Protein AF-A0A9E3EJX1-F1 (afdb_monomer_lite)

Secondary structure (DSSP, 8-state):
--PPPGGGPPP-HHHHHHHHHTT--HHHHHHHHT-S-THHHHHHHTTSSPPPHHHHHHHHHHH-S-TTTTT-S----SS--------TTSPPPPTT--S--S-HHHHHHHHHHHHTT--HHHHHHH---

pLDDT: mean 81.2, std 15.1, range [43.0, 97.44]

Structure (mmCIF, N/CA/C/O backbone):
data_AF-A0A9E3EJX1-F1
#
_entry.id   AF-A0A9E3EJX1-F1
#
loop_
_atom_site.group_PDB
_atom_site.id
_atom_site.type_symbol
_atom_site.label_atom_id
_atom_site.label_alt_id
_atom_site.label_comp_id
_atom_site.label_asym_id
_atom_site.label_entity_id
_atom_site.label_seq_id
_atom_site.pdbx_PDB_ins_code
_atom_site.Cartn_x
_atom_site.Cartn_y
_atom_site.Cartn_z
_atom_site.occupancy
_atom_site.B_iso_or_equiv
_atom_site.auth_seq_id
_atom_site.auth_comp_id
_atom_site.auth_asym_id
_atom_site.auth_atom_id
_atom_site.pdbx_PDB_model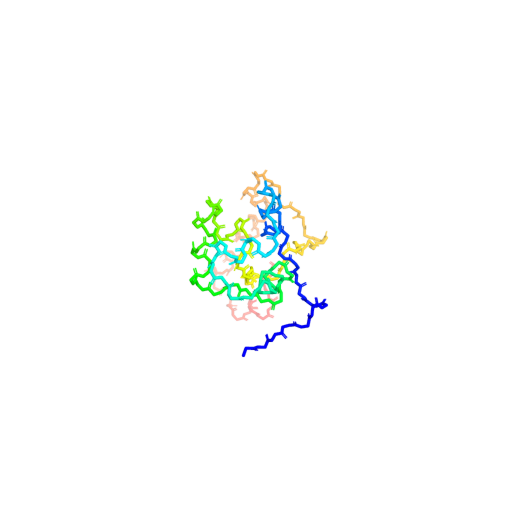_num
ATOM 1 N N . MET A 1 1 ? -0.322 -20.340 1.219 1.00 43.00 1 MET A N 1
ATOM 2 C CA . MET A 1 1 ? -0.242 -18.872 1.408 1.00 43.00 1 MET A CA 1
ATOM 3 C C . MET A 1 1 ? 0.965 -18.576 2.291 1.00 43.00 1 MET A C 1
ATOM 5 O O . MET A 1 1 ? 0.877 -18.784 3.492 1.00 43.00 1 MET A O 1
ATOM 9 N N . SER A 1 2 ? 2.106 -18.196 1.706 1.00 51.78 2 SER A N 1
ATOM 10 C CA . SER A 1 2 ? 3.329 -17.896 2.469 1.00 51.78 2 SER A CA 1
ATOM 11 C C . SER A 1 2 ? 3.244 -16.475 3.025 1.00 51.78 2 SER A C 1
ATOM 13 O O . SER A 1 2 ? 3.160 -15.518 2.255 1.00 51.78 2 SER A O 1
ATOM 15 N N . VAL A 1 3 ? 3.204 -16.335 4.349 1.00 55.91 3 VAL A N 1
ATOM 16 C CA . VAL A 1 3 ? 3.214 -15.027 5.017 1.00 55.91 3 VAL A CA 1
ATOM 17 C C . VAL A 1 3 ? 4.658 -14.539 5.043 1.00 55.91 3 VAL A C 1
ATOM 19 O O . VAL A 1 3 ? 5.536 -15.240 5.543 1.00 55.91 3 VAL A O 1
ATOM 22 N N . LYS A 1 4 ? 4.925 -13.359 4.479 1.00 58.56 4 LYS A N 1
ATOM 23 C CA . LYS A 1 4 ? 6.268 -12.773 4.514 1.00 58.56 4 LYS A CA 1
ATOM 24 C C . LYS A 1 4 ? 6.651 -12.401 5.945 1.00 58.56 4 LYS A C 1
ATOM 26 O O . LYS A 1 4 ? 5.814 -11.926 6.714 1.00 58.56 4 LYS A O 1
ATOM 31 N N . LYS A 1 5 ? 7.928 -12.575 6.286 1.00 61.28 5 LYS A N 1
ATOM 32 C CA . LYS A 1 5 ? 8.491 -12.095 7.552 1.00 61.28 5 LYS A CA 1
ATOM 33 C C . LYS A 1 5 ? 8.436 -10.560 7.553 1.00 61.28 5 LYS A C 1
ATOM 35 O O . LYS A 1 5 ? 8.734 -9.940 6.536 1.00 61.28 5 LYS A O 1
ATOM 40 N N . ALA A 1 6 ? 8.053 -9.946 8.674 1.00 60.28 6 ALA A N 1
ATOM 41 C CA . ALA A 1 6 ? 7.784 -8.502 8.750 1.00 60.28 6 ALA A CA 1
ATOM 42 C C . ALA A 1 6 ? 8.964 -7.609 8.303 1.00 60.28 6 ALA A C 1
ATOM 44 O O . ALA A 1 6 ? 8.732 -6.509 7.821 1.00 60.28 6 ALA A O 1
ATOM 45 N N . ALA A 1 7 ? 10.205 -8.100 8.400 1.00 62.66 7 ALA A N 1
ATOM 46 C CA . ALA A 1 7 ? 11.410 -7.386 7.967 1.00 62.66 7 ALA A CA 1
ATOM 47 C C . ALA A 1 7 ? 11.531 -7.201 6.437 1.00 62.66 7 ALA A C 1
ATOM 49 O O . ALA A 1 7 ? 12.251 -6.317 5.991 1.00 62.66 7 ALA A O 1
ATOM 50 N N . GLU A 1 8 ? 10.830 -8.006 5.632 1.00 73.62 8 GLU A N 1
ATOM 51 C CA . GLU A 1 8 ? 10.874 -7.954 4.158 1.00 73.62 8 GLU A CA 1
ATOM 52 C C . GLU A 1 8 ? 9.616 -7.321 3.540 1.00 73.62 8 GLU A C 1
ATOM 54 O O . GLU A 1 8 ? 9.478 -7.233 2.315 1.00 73.62 8 GLU A O 1
ATOM 59 N N . ALA A 1 9 ? 8.644 -6.945 4.373 1.00 79.94 9 ALA A N 1
ATOM 60 C CA . ALA A 1 9 ? 7.382 -6.387 3.918 1.00 79.94 9 ALA A CA 1
ATOM 61 C C . ALA A 1 9 ? 7.496 -4.867 3.750 1.00 79.94 9 ALA A C 1
ATOM 63 O O . ALA A 1 9 ? 7.926 -4.157 4.655 1.00 79.94 9 ALA A O 1
ATOM 64 N N . THR A 1 10 ? 7.082 -4.357 2.590 1.00 86.19 10 THR A N 1
ATOM 65 C CA . THR A 1 10 ? 6.960 -2.913 2.371 1.00 86.19 10 THR A CA 1
ATOM 66 C C . THR A 1 10 ? 5.675 -2.422 3.043 1.00 86.19 10 THR A C 1
ATOM 68 O O . THR A 1 10 ? 4.599 -2.873 2.645 1.00 86.19 10 THR A O 1
ATOM 71 N N . PRO A 1 11 ? 5.741 -1.516 4.033 1.00 91.25 11 PRO A N 1
ATOM 72 C CA . PRO A 1 11 ? 4.550 -1.037 4.725 1.00 91.25 11 PRO A CA 1
ATOM 73 C C . PRO A 1 11 ? 3.627 -0.256 3.780 1.00 91.25 11 PRO A C 1
ATOM 75 O O . PRO A 1 11 ? 4.074 0.560 2.972 1.00 91.25 11 PRO A O 1
ATOM 78 N N . ASN A 1 12 ? 2.318 -0.471 3.909 1.00 94.69 12 ASN A N 1
ATOM 79 C CA . ASN A 1 12 ? 1.291 0.266 3.183 1.00 94.69 12 ASN A CA 1
ATOM 80 C C . ASN A 1 12 ? 0.974 1.586 3.903 1.00 94.69 12 ASN A C 1
ATOM 82 O O . ASN A 1 12 ? 0.011 1.714 4.667 1.00 94.69 12 ASN A O 1
ATOM 86 N N . ILE A 1 13 ? 1.809 2.589 3.633 1.00 95.62 13 ILE A N 1
ATOM 87 C CA . ILE A 1 13 ? 1.666 3.937 4.192 1.00 95.62 13 ILE A CA 1
ATOM 88 C C . ILE A 1 13 ? 0.376 4.620 3.705 1.00 95.62 13 ILE A C 1
ATOM 90 O O . ILE A 1 13 ? -0.211 5.404 4.449 1.00 95.62 13 ILE A O 1
ATOM 94 N N . LEU A 1 14 ? -0.102 4.298 2.497 1.00 96.31 14 LEU A N 1
ATOM 95 C CA . LEU A 1 14 ? -1.297 4.906 1.900 1.00 96.31 14 LEU A CA 1
ATOM 96 C C . LEU A 1 14 ? -2.570 4.547 2.672 1.00 96.31 14 LEU A C 1
ATOM 98 O O . LEU A 1 14 ? -3.327 5.437 3.063 1.00 96.31 14 LEU A O 1
ATOM 102 N N . LEU A 1 15 ? -2.774 3.258 2.961 1.00 96.44 15 LEU A N 1
ATOM 103 C CA . LEU A 1 15 ? -3.909 2.800 3.764 1.00 96.44 15 LEU A CA 1
ATOM 104 C C . LEU A 1 15 ? -3.856 3.371 5.186 1.00 96.44 15 LEU A C 1
ATOM 106 O O . LEU A 1 15 ? -4.862 3.874 5.691 1.00 96.44 15 LEU A O 1
ATOM 110 N N . ARG A 1 16 ? -2.670 3.346 5.811 1.00 96.94 16 ARG A N 1
ATOM 111 C CA . ARG A 1 16 ? -2.473 3.877 7.166 1.00 96.94 16 ARG A CA 1
ATOM 112 C C . ARG A 1 16 ? -2.810 5.364 7.241 1.00 96.94 16 ARG A C 1
ATOM 114 O O . ARG A 1 16 ? -3.520 5.784 8.153 1.00 96.94 16 ARG A O 1
ATOM 121 N N . ARG A 1 17 ? -2.343 6.144 6.264 1.00 97.44 17 ARG A N 1
ATOM 122 C CA . ARG A 1 17 ? -2.633 7.575 6.154 1.00 97.44 17 ARG A CA 1
ATOM 123 C C . ARG A 1 17 ? -4.123 7.824 5.945 1.00 97.44 17 ARG A C 1
ATOM 125 O O . ARG A 1 17 ? -4.690 8.624 6.674 1.00 97.44 17 ARG A O 1
ATOM 132 N N . ALA A 1 18 ? -4.773 7.106 5.027 1.00 96.94 18 ALA A N 1
ATOM 133 C CA . ALA A 1 18 ? -6.208 7.259 4.785 1.00 96.94 18 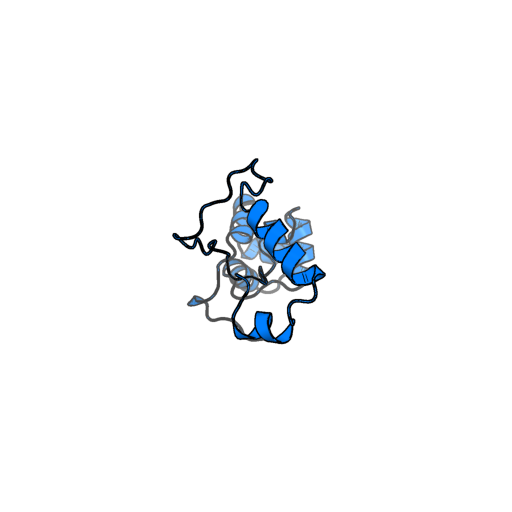ALA A CA 1
ATOM 134 C C . ALA A 1 18 ? -7.043 6.986 6.048 1.00 96.94 18 ALA A C 1
ATOM 136 O O . ALA A 1 18 ? -7.995 7.714 6.326 1.00 96.94 18 ALA A O 1
ATOM 137 N N . ARG A 1 19 ? -6.663 5.977 6.846 1.00 97.25 19 ARG A N 1
ATOM 138 C CA . ARG A 1 19 ? -7.292 5.704 8.144 1.00 97.25 19 ARG A CA 1
ATOM 139 C C . ARG A 1 19 ? -7.079 6.855 9.134 1.00 97.25 19 ARG A C 1
ATOM 141 O O . ARG A 1 19 ? -8.032 7.292 9.773 1.00 97.25 19 ARG A O 1
ATOM 148 N N . GLN A 1 20 ? -5.844 7.334 9.264 1.00 97.44 20 GLN A N 1
ATOM 149 C CA . GLN A 1 20 ? -5.488 8.408 10.197 1.00 97.44 20 GLN A CA 1
ATOM 150 C C . GLN A 1 20 ? -6.125 9.753 9.826 1.00 97.44 20 GLN A C 1
ATOM 152 O O . GLN A 1 20 ? -6.573 10.462 10.718 1.00 97.44 20 GLN A O 1
ATOM 157 N N . GLU A 1 21 ? -6.239 10.075 8.534 1.00 97.25 21 GLU A N 1
ATOM 158 C CA . GLU A 1 21 ? -6.940 11.269 8.028 1.00 97.25 21 GLU A CA 1
ATOM 159 C C . GLU A 1 21 ? -8.416 11.300 8.449 1.00 97.25 21 GLU A C 1
ATOM 161 O O . GLU A 1 21 ? -9.003 12.369 8.576 1.00 97.25 21 GLU A O 1
ATOM 166 N N . ARG A 1 22 ? -9.011 10.129 8.703 1.00 96.19 22 ARG A N 1
ATOM 167 C CA . ARG A 1 22 ? -10.378 9.993 9.220 1.00 96.19 22 ARG A CA 1
ATOM 168 C C . ARG A 1 22 ? -10.459 9.856 10.740 1.00 96.19 22 ARG A C 1
ATOM 170 O O . ARG A 1 22 ? -11.553 9.705 11.270 1.00 96.19 22 ARG A O 1
ATOM 177 N N . GLY A 1 23 ? -9.323 9.886 11.435 1.00 97.19 23 GLY A N 1
ATOM 178 C CA . GLY A 1 23 ? -9.255 9.773 12.891 1.00 97.19 23 GLY A CA 1
ATOM 179 C C . GLY A 1 23 ? -9.554 8.376 13.442 1.00 97.19 23 GLY A C 1
ATOM 180 O O . GLY A 1 23 ? -9.755 8.239 14.642 1.00 97.19 23 GLY A O 1
ATOM 181 N N . TRP A 1 24 ? -9.576 7.337 12.605 1.00 97.44 24 TRP A N 1
ATOM 182 C CA . TRP A 1 24 ? -9.937 5.987 13.043 1.00 97.44 24 TRP A CA 1
ATOM 183 C C . TRP A 1 24 ? -8.744 5.219 13.603 1.00 97.44 24 TRP A C 1
ATOM 185 O O . TRP A 1 24 ? -7.640 5.254 13.060 1.00 97.44 24 TRP A O 1
ATOM 195 N N . SER A 1 25 ? -8.968 4.433 14.644 1.00 97.44 25 SER A N 1
ATOM 196 C CA . SER A 1 25 ? -8.091 3.363 15.110 1.00 97.44 25 SER A CA 1
ATOM 197 C C . SER A 1 25 ? -8.178 2.135 14.193 1.00 97.44 25 SER A C 1
ATOM 199 O O . SER A 1 25 ? -9.098 1.980 13.388 1.00 97.44 25 SER A O 1
ATOM 201 N N . GLN 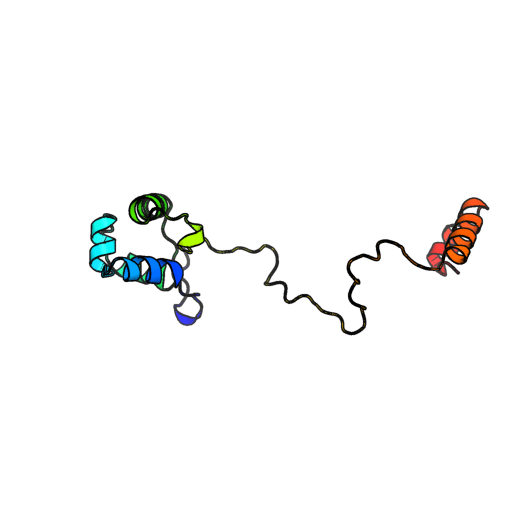A 1 26 ? -7.207 1.220 14.299 1.00 97.19 26 GLN A N 1
ATOM 202 C CA . GLN A 1 26 ? -7.256 -0.047 13.551 1.00 97.19 26 GLN A CA 1
ATOM 203 C C . GLN A 1 26 ? -8.467 -0.906 13.946 1.00 97.19 26 GLN A C 1
ATOM 205 O O . GLN A 1 26 ? -8.981 -1.644 13.110 1.00 97.19 26 GLN A O 1
ATOM 210 N N . LYS A 1 27 ? -8.924 -0.805 15.202 1.00 96.94 27 LYS A N 1
ATOM 211 C CA . LYS A 1 27 ? -10.118 -1.501 15.687 1.00 96.94 27 LYS A CA 1
ATOM 212 C C . LYS A 1 27 ? -11.381 -0.930 15.045 1.00 96.94 27 LYS A C 1
ATOM 214 O O . LYS A 1 27 ? -12.123 -1.690 14.446 1.00 96.94 27 LYS A O 1
ATOM 219 N N . GLU A 1 28 ? -11.557 0.389 15.063 1.00 97.19 28 GLU A N 1
ATOM 220 C CA . GLU A 1 28 ? -12.726 1.029 14.440 1.00 97.19 28 GLU A CA 1
ATOM 221 C C . GLU A 1 28 ? -12.806 0.740 12.939 1.00 97.19 28 GLU A C 1
ATOM 223 O O . GLU A 1 28 ? -13.879 0.439 12.426 1.00 97.19 28 GLU A O 1
ATOM 228 N N . LEU A 1 29 ? -11.673 0.756 12.224 1.00 97.06 29 LEU A N 1
ATOM 229 C CA . LEU A 1 29 ? -11.666 0.371 10.812 1.00 97.06 29 LEU A CA 1
ATOM 230 C C . LEU A 1 29 ? -12.040 -1.109 10.613 1.00 97.06 29 LEU A C 1
ATOM 232 O O . LEU A 1 29 ? -12.730 -1.435 9.650 1.00 97.06 29 LEU A O 1
ATOM 236 N N . ALA A 1 30 ? -11.595 -2.004 11.499 1.00 96.81 30 ALA A N 1
ATOM 237 C CA . ALA A 1 30 ? -11.981 -3.412 11.446 1.00 96.81 30 ALA A CA 1
ATOM 238 C C . ALA A 1 30 ? -13.490 -3.585 11.666 1.00 96.81 30 ALA A C 1
ATOM 240 O O . ALA A 1 30 ? -14.131 -4.287 10.885 1.00 96.81 30 ALA A O 1
ATOM 241 N N . ASP A 1 31 ? -14.049 -2.886 12.654 1.00 96.38 31 ASP A N 1
ATOM 242 C CA . ASP A 1 31 ? -15.477 -2.911 12.974 1.00 96.38 31 ASP A CA 1
ATOM 243 C C . ASP A 1 31 ? -16.311 -2.385 11.789 1.00 96.38 31 ASP A C 1
ATOM 245 O O . ASP A 1 31 ? -17.255 -3.042 11.353 1.00 96.38 31 ASP A O 1
ATOM 249 N N . LEU A 1 32 ? -15.898 -1.268 11.177 1.00 95.25 32 LEU A N 1
ATOM 250 C CA . LEU A 1 32 ? -16.537 -0.697 9.982 1.00 95.25 32 LEU A CA 1
ATOM 251 C C . LEU A 1 32 ? -16.511 -1.639 8.768 1.00 95.25 32 LEU A C 1
ATOM 253 O O . LEU A 1 32 ? -17.438 -1.646 7.959 1.00 95.25 32 LEU A O 1
ATOM 257 N N . LEU A 1 33 ? -15.446 -2.427 8.614 1.00 94.69 33 LEU A N 1
ATOM 258 C CA . LEU A 1 33 ? -15.296 -3.385 7.515 1.00 94.69 33 LEU A CA 1
ATOM 259 C C . LEU A 1 33 ? -15.952 -4.748 7.806 1.00 94.69 33 LEU A C 1
ATOM 261 O O . LEU A 1 33 ? -16.030 -5.595 6.905 1.00 94.69 33 LEU A O 1
ATOM 265 N N . GLY A 1 34 ? -16.402 -4.980 9.044 1.00 94.12 34 GLY A N 1
ATOM 266 C CA . GLY A 1 34 ? -16.871 -6.287 9.508 1.00 94.12 34 GLY A CA 1
ATOM 267 C C . GLY A 1 34 ? -15.754 -7.334 9.519 1.00 94.12 34 GLY A C 1
ATOM 268 O O . GLY A 1 34 ? -15.972 -8.496 9.179 1.00 94.12 34 GLY A O 1
ATOM 269 N N . VAL A 1 35 ? -14.527 -6.913 9.823 1.00 93.25 35 VAL A N 1
ATOM 270 C CA . VAL A 1 35 ? -13.368 -7.797 9.924 1.00 93.25 35 VAL A CA 1
ATOM 271 C C . VAL A 1 35 ? -13.339 -8.374 11.341 1.00 93.25 35 VAL A C 1
ATOM 273 O O . VAL A 1 35 ? -13.304 -7.603 12.297 1.00 93.25 35 VAL A O 1
ATOM 276 N N . PRO A 1 36 ? -13.298 -9.706 11.519 1.00 89.00 36 PRO A N 1
ATOM 277 C CA . PRO A 1 36 ? -13.439 -10.321 12.842 1.00 89.00 36 PRO A CA 1
ATOM 278 C C . PRO A 1 36 ? -12.290 -9.978 13.799 1.00 89.00 36 PRO A C 1
ATOM 280 O O . PRO A 1 36 ? -12.421 -10.117 15.012 1.00 89.00 36 PRO A O 1
ATOM 283 N N . GLN A 1 37 ? -11.132 -9.583 13.265 1.00 92.06 37 GLN A N 1
ATOM 284 C CA . GLN A 1 37 ? -9.902 -9.402 14.025 1.00 92.06 37 GLN A CA 1
ATOM 285 C C . GLN A 1 37 ? -9.161 -8.137 13.577 1.00 92.06 37 GLN A C 1
ATOM 287 O O . GLN A 1 37 ? -8.710 -8.031 12.435 1.00 92.06 37 GLN A O 1
ATOM 292 N N . SER A 1 38 ? -8.937 -7.205 14.505 1.00 91.75 38 SER A N 1
ATOM 293 C CA . SER A 1 38 ? -8.261 -5.927 14.228 1.00 91.75 38 SER A CA 1
ATOM 294 C C . SER A 1 38 ? -6.818 -6.076 13.727 1.00 91.75 38 SER A C 1
ATOM 296 O O . SER A 1 38 ? -6.338 -5.236 12.964 1.00 91.75 38 SER A O 1
ATOM 298 N N . PHE A 1 39 ? -6.123 -7.171 14.070 1.00 94.12 39 PHE A N 1
ATOM 299 C CA . PHE A 1 39 ? -4.759 -7.412 13.585 1.00 94.12 39 PHE A CA 1
ATOM 300 C C . PHE A 1 39 ? -4.693 -7.582 12.060 1.00 94.12 39 PHE A C 1
ATOM 302 O O . PHE A 1 39 ? -3.622 -7.402 11.481 1.00 94.12 39 PHE A O 1
ATOM 309 N N . MET A 1 40 ? -5.800 -7.922 11.387 1.00 95.25 40 MET A N 1
ATOM 310 C CA . MET A 1 40 ? -5.835 -8.013 9.924 1.00 95.25 40 MET A CA 1
ATOM 311 C C . MET A 1 40 ? -5.543 -6.650 9.288 1.00 95.25 40 MET A C 1
ATOM 313 O O . MET A 1 40 ? -4.745 -6.579 8.356 1.00 95.25 40 MET A O 1
ATOM 317 N N . ILE A 1 41 ? -6.076 -5.567 9.869 1.00 96.25 41 ILE A N 1
ATOM 318 C CA . ILE A 1 41 ? -5.763 -4.193 9.453 1.00 96.25 41 ILE A CA 1
ATOM 319 C C . ILE A 1 41 ? -4.274 -3.914 9.639 1.00 96.25 41 ILE A C 1
ATOM 321 O O . ILE A 1 41 ? -3.617 -3.439 8.718 1.00 96.25 41 ILE A O 1
ATOM 325 N N . SER A 1 42 ? -3.713 -4.289 10.793 1.00 95.06 42 SER A N 1
ATOM 326 C CA . SER A 1 42 ? -2.273 -4.164 11.050 1.00 95.06 42 SER A CA 1
ATOM 327 C C . SER A 1 42 ? -1.437 -4.907 10.004 1.00 95.06 42 SER A C 1
ATOM 329 O O . SER A 1 42 ? -0.447 -4.377 9.502 1.00 95.06 42 SER A O 1
ATOM 331 N N . ARG A 1 43 ? -1.849 -6.111 9.590 1.00 94.19 43 ARG A N 1
ATOM 332 C CA . ARG A 1 43 ? -1.140 -6.864 8.546 1.00 94.19 43 ARG A CA 1
ATOM 333 C C . ARG A 1 43 ? -1.179 -6.178 7.184 1.00 94.19 43 ARG A C 1
ATOM 335 O O . ARG A 1 43 ? -0.172 -6.245 6.477 1.00 94.19 43 ARG A O 1
ATOM 342 N N . TRP A 1 44 ? -2.303 -5.556 6.830 1.00 95.44 44 TRP A N 1
ATOM 343 C CA . TRP A 1 44 ? -2.453 -4.795 5.588 1.00 95.44 44 TRP A CA 1
ATOM 344 C C . TRP A 1 44 ? -1.634 -3.506 5.617 1.00 95.44 44 TRP A C 1
ATOM 346 O O . TRP A 1 44 ? -0.915 -3.227 4.664 1.00 95.44 44 TRP A O 1
ATOM 356 N N . GLU A 1 45 ? -1.665 -2.767 6.729 1.00 95.38 45 GLU A N 1
ATOM 357 C CA . GLU A 1 45 ? -0.863 -1.551 6.927 1.00 95.38 45 GLU A CA 1
ATOM 358 C C . GLU A 1 45 ? 0.640 -1.836 6.950 1.00 95.38 45 GLU A C 1
ATOM 360 O O . GLU A 1 45 ? 1.428 -1.042 6.449 1.00 95.38 45 GLU A O 1
ATOM 365 N N . ASN A 1 46 ? 1.055 -2.991 7.469 1.00 93.38 46 ASN A N 1
ATOM 366 C CA . ASN A 1 46 ? 2.456 -3.413 7.464 1.00 93.38 46 ASN A CA 1
ATOM 367 C C . ASN A 1 46 ? 2.866 -4.126 6.162 1.00 93.38 46 ASN A C 1
ATOM 369 O O . ASN A 1 46 ? 4.010 -4.548 6.038 1.00 93.38 46 ASN A O 1
ATOM 373 N N . GLY A 1 47 ? 1.946 -4.312 5.207 1.00 90.62 47 GLY A N 1
ATOM 374 C CA . GLY A 1 47 ? 2.220 -4.960 3.917 1.00 90.62 47 GLY A CA 1
ATOM 375 C C . GLY A 1 47 ? 2.608 -6.441 3.998 1.00 90.62 47 GLY A C 1
ATOM 376 O O . GLY A 1 47 ? 3.093 -7.021 3.027 1.00 90.62 47 GLY A O 1
ATOM 377 N N . THR A 1 48 ? 2.393 -7.082 5.150 1.00 90.88 48 THR A N 1
ATOM 378 C CA . THR A 1 48 ? 2.667 -8.521 5.342 1.00 90.88 48 THR A CA 1
ATOM 379 C C . THR A 1 48 ? 1.682 -9.399 4.575 1.00 90.88 48 THR A C 1
ATOM 381 O O . THR A 1 48 ? 2.026 -10.496 4.135 1.00 90.88 48 THR A O 1
ATOM 384 N N . THR A 1 49 ? 0.456 -8.904 4.391 1.00 91.38 49 THR A N 1
ATOM 385 C CA . THR A 1 49 ? -0.588 -9.519 3.567 1.00 91.38 49 THR A CA 1
ATOM 386 C C . THR A 1 49 ? -1.397 -8.428 2.879 1.00 91.38 49 THR A C 1
ATOM 388 O O . THR A 1 49 ? -1.490 -7.316 3.394 1.00 91.38 49 THR A O 1
ATOM 391 N N . TYR A 1 50 ? -2.014 -8.755 1.747 1.00 91.00 50 TYR A N 1
ATOM 392 C CA . TYR A 1 50 ? -2.967 -7.872 1.077 1.00 91.00 50 TYR A CA 1
ATOM 393 C C . TYR A 1 50 ? -4.402 -8.297 1.414 1.00 91.00 50 TYR A C 1
ATOM 395 O O . TYR A 1 50 ? -4.648 -9.499 1.558 1.00 91.00 50 TYR A O 1
ATOM 403 N N . PRO A 1 51 ? -5.359 -7.356 1.515 1.00 93.38 51 PRO A N 1
ATOM 404 C CA . PRO A 1 51 ? -6.765 -7.704 1.678 1.00 93.38 51 PRO A CA 1
ATOM 405 C C . PRO A 1 51 ? -7.258 -8.541 0.493 1.00 93.38 51 PRO A C 1
ATOM 407 O O . PRO A 1 51 ? -6.815 -8.347 -0.646 1.00 93.38 51 PRO A O 1
ATOM 410 N N . GLY A 1 52 ? -8.172 -9.475 0.764 1.00 92.56 52 GLY A N 1
ATOM 411 C CA . GLY A 1 52 ? -8.910 -10.201 -0.274 1.00 92.56 52 GLY A CA 1
ATOM 412 C C . GLY A 1 52 ? -9.889 -9.288 -1.026 1.00 92.56 52 GLY A C 1
ATOM 413 O O . GLY A 1 52 ? -10.097 -8.158 -0.584 1.00 92.56 52 GLY A O 1
ATOM 414 N N . PRO A 1 53 ? -10.490 -9.759 -2.136 1.00 92.81 53 PRO A N 1
ATOM 415 C CA . PRO A 1 53 ? -11.392 -8.959 -2.967 1.00 92.81 53 PRO A CA 1
ATOM 416 C C . PRO A 1 53 ? -12.499 -8.294 -2.146 1.00 92.81 53 PRO A C 1
ATOM 418 O O . PRO A 1 53 ? -12.493 -7.088 -2.013 1.00 92.81 53 PRO A O 1
ATOM 421 N N . GLU A 1 54 ? -13.325 -9.050 -1.423 1.00 94.50 54 GLU A N 1
ATOM 422 C CA . GLU A 1 54 ? -14.434 -8.493 -0.626 1.00 94.50 54 GLU A CA 1
ATOM 423 C C . GLU A 1 54 ? -14.046 -7.273 0.242 1.00 94.50 54 GLU A C 1
ATOM 425 O O . GLU A 1 54 ? -14.754 -6.266 0.285 1.00 94.50 54 GLU A O 1
ATOM 430 N N . TYR A 1 55 ? -12.884 -7.329 0.900 1.00 94.75 55 TYR A N 1
ATOM 431 C CA . TYR A 1 55 ? -12.396 -6.233 1.734 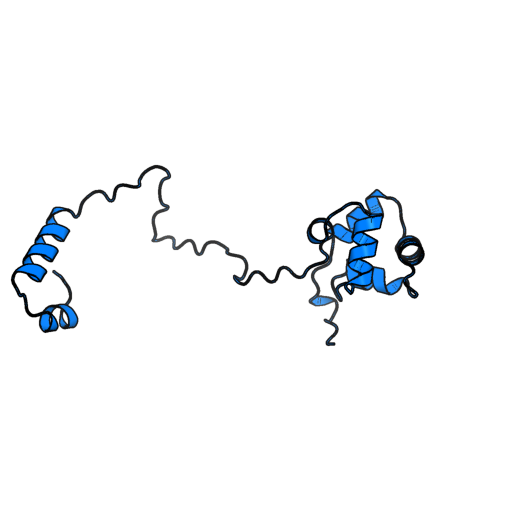1.00 94.75 55 TYR A CA 1
ATOM 432 C C . TYR A 1 55 ? -11.846 -5.052 0.932 1.00 94.75 55 TYR A C 1
ATOM 434 O O . TYR A 1 55 ? -11.933 -3.928 1.413 1.00 94.75 55 TYR A O 1
ATOM 442 N N . ARG A 1 56 ? -11.304 -5.257 -0.273 1.00 94.88 56 ARG A N 1
ATOM 443 C CA . ARG A 1 56 ? -10.890 -4.152 -1.157 1.00 94.88 56 ARG A CA 1
ATOM 444 C C . ARG A 1 56 ? -12.094 -3.345 -1.608 1.00 94.88 56 ARG A C 1
ATOM 446 O O . ARG A 1 56 ? -12.052 -2.122 -1.555 1.00 94.88 56 ARG A O 1
ATOM 453 N N . GLU A 1 57 ? -13.173 -4.018 -1.975 1.00 95.00 57 GLU A N 1
ATOM 454 C CA . GLU A 1 57 ? -14.429 -3.398 -2.377 1.00 95.00 57 GLU A CA 1
ATOM 455 C C . GLU A 1 57 ? -15.018 -2.592 -1.215 1.00 95.00 57 GLU A C 1
ATOM 457 O O . GLU A 1 57 ? -15.377 -1.428 -1.394 1.00 95.00 57 GLU A O 1
ATOM 462 N N . LYS A 1 58 ? -15.026 -3.154 0.001 1.00 95.88 58 LYS A N 1
ATOM 463 C CA . LYS A 1 58 ? -15.441 -2.429 1.212 1.00 95.88 58 LYS A CA 1
ATOM 464 C C . LYS A 1 58 ? -14.538 -1.230 1.512 1.00 95.88 58 LYS A C 1
ATOM 466 O O . LYS A 1 58 ? -15.042 -0.141 1.765 1.00 95.88 58 LYS A O 1
ATOM 471 N N . LEU A 1 59 ? -13.217 -1.397 1.439 1.00 96.25 59 LEU A N 1
ATOM 472 C CA . LEU A 1 59 ? -12.249 -0.311 1.624 1.00 96.25 59 LEU A CA 1
ATOM 473 C C . LEU A 1 59 ? -12.471 0.808 0.600 1.00 96.25 59 LEU A C 1
ATOM 475 O O . LEU A 1 59 ? -12.500 1.976 0.980 1.00 96.25 59 LEU A O 1
ATOM 479 N N . ARG A 1 60 ? -12.699 0.465 -0.672 1.00 96.19 60 ARG A N 1
ATOM 480 C CA . ARG A 1 60 ? -13.022 1.423 -1.737 1.00 96.19 60 ARG A CA 1
ATOM 481 C C . ARG A 1 60 ? -14.294 2.198 -1.408 1.00 96.19 60 ARG A C 1
ATOM 483 O O . ARG A 1 60 ? -14.299 3.419 -1.510 1.00 96.19 60 ARG A O 1
ATOM 490 N N . SER A 1 61 ? -15.349 1.501 -0.991 1.00 95.44 61 SER A N 1
ATOM 491 C CA . SER A 1 61 ? -16.638 2.112 -0.654 1.00 95.44 61 SER A CA 1
ATOM 492 C C . SER A 1 61 ? -16.544 3.034 0.557 1.00 95.44 61 SER A C 1
ATOM 494 O O . SER A 1 61 ? -17.048 4.150 0.515 1.00 95.44 61 SER A O 1
ATOM 496 N N . ILE A 1 62 ? -15.860 2.602 1.619 1.00 96.25 62 ILE A N 1
ATOM 497 C CA . ILE A 1 62 ? -15.699 3.412 2.823 1.00 96.25 62 ILE A CA 1
ATOM 498 C C . ILE A 1 62 ? -14.829 4.627 2.514 1.00 96.25 62 ILE A C 1
ATOM 500 O O . ILE A 1 62 ? -15.238 5.750 2.801 1.00 96.25 62 ILE A O 1
ATOM 504 N N . PHE A 1 63 ? -13.645 4.435 1.925 1.00 95.81 63 PHE A N 1
ATOM 505 C CA . PHE A 1 63 ? -12.689 5.522 1.704 1.00 95.81 63 PHE A CA 1
ATOM 506 C C . PHE A 1 63 ? -13.034 6.438 0.525 1.00 95.81 63 PHE A C 1
ATOM 508 O O . PHE A 1 63 ? -12.544 7.565 0.498 1.00 95.81 63 PHE A O 1
ATOM 515 N N . GLY A 1 64 ? -13.863 5.988 -0.422 1.00 95.06 64 GLY A N 1
ATOM 516 C CA . GLY A 1 64 ? -14.145 6.715 -1.664 1.00 95.06 64 GLY A CA 1
ATOM 517 C C . GLY A 1 64 ? -12.912 6.869 -2.562 1.00 95.06 64 GLY A C 1
ATOM 518 O O . GLY A 1 64 ? -12.883 7.742 -3.421 1.00 95.06 64 GLY A O 1
ATOM 519 N N . LYS A 1 65 ? -11.880 6.051 -2.334 1.00 94.62 65 LYS A N 1
ATOM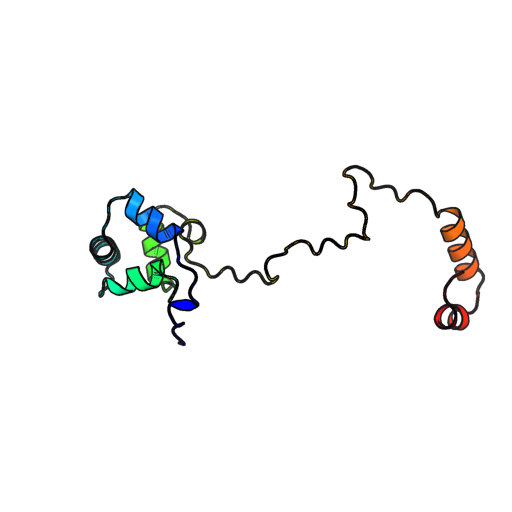 520 C CA . LYS A 1 65 ? -10.589 6.075 -3.031 1.00 94.62 65 LYS A CA 1
ATOM 521 C C . LYS A 1 65 ? -10.407 4.777 -3.797 1.00 94.62 65 LYS A C 1
ATOM 523 O O . LYS A 1 65 ? -10.889 3.727 -3.368 1.00 94.62 65 LYS A O 1
ATOM 528 N N . ARG A 1 66 ? -9.685 4.824 -4.910 1.00 93.56 66 ARG A N 1
ATOM 529 C CA . ARG A 1 66 ? -9.333 3.629 -5.672 1.00 93.56 66 ARG A CA 1
ATOM 530 C C . ARG A 1 66 ? -8.354 2.743 -4.899 1.00 93.56 66 ARG A C 1
ATOM 532 O O . ARG A 1 66 ? -7.651 3.180 -3.989 1.00 93.56 66 ARG A O 1
ATOM 539 N N . CYS A 1 67 ? -8.271 1.477 -5.298 1.00 91.88 67 CYS A N 1
ATOM 540 C CA . CYS A 1 67 ? -7.362 0.510 -4.686 1.00 91.88 67 CYS A CA 1
ATOM 541 C C . CYS A 1 67 ? -5.884 0.924 -4.799 1.00 91.88 67 CYS A C 1
ATOM 543 O O . CYS A 1 67 ? -5.107 0.645 -3.888 1.00 91.88 67 CYS A O 1
ATOM 545 N N . GLU A 1 68 ? -5.496 1.598 -5.885 1.00 91.75 68 GLU A N 1
ATOM 546 C CA . GLU A 1 68 ? -4.141 2.118 -6.091 1.00 91.75 68 GLU A CA 1
ATOM 547 C C . GLU A 1 68 ? -3.812 3.239 -5.096 1.00 91.75 68 GLU A C 1
ATOM 549 O O . GLU A 1 68 ? -2.747 3.233 -4.485 1.00 91.75 68 GLU A O 1
ATOM 554 N N . GLU A 1 69 ? -4.764 4.144 -4.857 1.00 92.50 69 GLU A N 1
ATOM 555 C CA . GLU A 1 69 ? -4.635 5.257 -3.904 1.00 92.50 69 GLU A CA 1
ATOM 556 C C . GLU A 1 69 ? -4.566 4.788 -2.443 1.00 92.50 69 GLU A C 1
ATOM 558 O O . GLU A 1 69 ? -4.107 5.521 -1.571 1.00 92.50 69 GLU A O 1
ATOM 563 N N . LEU A 1 70 ? -5.015 3.560 -2.176 1.00 95.00 70 LEU A N 1
ATOM 564 C CA . LEU A 1 70 ? -4.948 2.893 -0.875 1.00 95.00 70 LEU A CA 1
ATOM 565 C C . LEU A 1 70 ? -3.809 1.860 -0.790 1.00 95.00 70 LEU A C 1
ATOM 567 O O . LEU A 1 70 ? -3.683 1.175 0.224 1.00 95.00 70 LEU A O 1
ATOM 571 N N . GLY A 1 71 ? -2.994 1.700 -1.838 1.00 92.75 71 GLY A N 1
ATOM 572 C CA . GLY A 1 71 ? -1.881 0.743 -1.854 1.00 92.75 71 GLY A CA 1
ATOM 573 C C . GLY A 1 71 ? -2.303 -0.729 -1.732 1.00 92.75 71 GLY A C 1
ATOM 574 O O . GLY A 1 71 ? -1.561 -1.542 -1.184 1.00 92.75 71 GLY A O 1
ATOM 575 N N . LEU A 1 72 ? -3.504 -1.096 -2.198 1.00 91.12 72 LEU A N 1
ATOM 576 C CA . LEU A 1 72 ? -4.081 -2.440 -2.002 1.00 91.12 72 LEU A CA 1
ATOM 577 C C . LEU A 1 72 ? -3.588 -3.490 -3.008 1.00 91.12 72 LEU A C 1
ATOM 579 O O . LEU A 1 72 ? -3.942 -4.665 -2.888 1.00 91.12 72 LEU A O 1
ATOM 583 N N . TYR A 1 73 ? -2.779 -3.085 -3.986 1.00 85.69 73 TYR A N 1
ATOM 584 C CA . TYR A 1 73 ? -2.158 -3.980 -4.955 1.00 85.69 73 TYR A CA 1
ATOM 585 C C . TYR A 1 73 ? -0.655 -4.070 -4.736 1.00 85.69 73 TYR A C 1
ATOM 587 O O . TYR A 1 73 ? 0.011 -3.097 -4.384 1.00 85.69 73 TYR A O 1
ATOM 595 N N . LYS A 1 74 ? -0.105 -5.251 -5.017 1.00 74.44 74 LYS A N 1
ATOM 596 C CA . LYS A 1 74 ? 1.329 -5.390 -5.229 1.00 74.44 74 LYS A CA 1
ATOM 597 C C . LYS A 1 74 ? 1.632 -4.754 -6.580 1.00 74.44 74 LYS A C 1
ATOM 599 O O . LYS A 1 74 ? 1.132 -5.244 -7.591 1.00 74.44 74 LYS A O 1
ATOM 604 N N . SER A 1 75 ? 2.434 -3.694 -6.609 1.00 65.56 75 SER A N 1
ATOM 605 C CA . SER A 1 75 ? 3.028 -3.215 -7.854 1.00 65.56 75 SER A CA 1
ATOM 606 C C . SER A 1 75 ? 3.991 -4.292 -8.349 1.00 65.56 75 SER A C 1
ATOM 608 O O . SER A 1 75 ? 5.178 -4.320 -8.036 1.00 65.56 75 SER A O 1
ATOM 610 N N . VAL A 1 76 ? 3.462 -5.260 -9.091 1.00 59.19 76 VAL A N 1
ATOM 611 C CA . VAL A 1 76 ? 4.290 -6.131 -9.912 1.00 59.19 76 VAL A CA 1
ATOM 612 C C . VAL A 1 76 ? 4.622 -5.293 -11.131 1.00 59.19 76 VAL A C 1
ATOM 614 O O . VAL A 1 76 ? 3.952 -5.381 -12.152 1.00 59.19 76 VAL A O 1
ATOM 617 N N . SER A 1 77 ? 5.595 -4.394 -10.993 1.00 55.62 77 SER A N 1
ATOM 618 C CA . SER A 1 77 ? 6.205 -3.840 -12.189 1.00 55.62 77 SER A CA 1
ATOM 619 C C . SER A 1 77 ? 6.912 -5.015 -12.869 1.00 55.62 77 SER A C 1
ATOM 621 O O . SER A 1 77 ? 7.791 -5.612 -12.240 1.00 55.62 77 SER A O 1
ATOM 623 N N . PRO A 1 78 ? 6.534 -5.402 -14.103 1.00 56.41 78 PRO A N 1
ATOM 624 C CA . PRO A 1 78 ? 7.257 -6.439 -14.838 1.00 56.41 78 PRO A CA 1
ATOM 625 C C . PRO A 1 78 ? 8.713 -6.027 -15.103 1.00 56.41 78 PRO A C 1
ATOM 627 O O . PRO A 1 78 ? 9.546 -6.868 -15.426 1.00 56.41 78 PRO A O 1
ATOM 630 N N . TYR A 1 79 ? 9.027 -4.746 -14.900 1.00 54.41 79 TYR A N 1
ATOM 631 C CA . TYR A 1 79 ? 10.370 -4.203 -14.915 1.00 54.41 79 TYR A CA 1
ATOM 632 C C . TYR A 1 79 ? 10.762 -3.825 -13.480 1.00 54.41 79 TYR A C 1
ATOM 634 O O . TYR A 1 79 ? 10.090 -2.970 -12.894 1.00 54.41 79 TYR A O 1
ATOM 642 N N . PRO A 1 80 ? 11.808 -4.419 -12.875 1.00 54.78 80 PRO A N 1
ATOM 643 C CA . PRO A 1 80 ? 12.360 -3.880 -11.635 1.00 54.78 80 PRO A CA 1
ATOM 644 C C . PRO A 1 80 ? 12.625 -2.390 -11.848 1.00 54.78 80 PRO A C 1
ATOM 646 O O . PRO A 1 80 ? 13.015 -2.008 -12.951 1.00 54.78 80 PRO A O 1
ATOM 649 N N . SER A 1 81 ? 12.317 -1.580 -10.830 1.00 57.97 81 SER A N 1
ATOM 650 C CA . SER A 1 81 ? 12.455 -0.122 -10.791 1.00 57.97 81 SER A CA 1
ATOM 651 C C . SER A 1 81 ? 13.511 0.335 -11.787 1.00 57.97 81 SER A C 1
ATOM 653 O O . SER A 1 81 ? 14.696 0.092 -11.565 1.00 57.97 81 SER A O 1
ATOM 655 N N . GLN A 1 82 ? 13.080 0.900 -12.916 1.00 55.31 82 GLN A N 1
ATOM 656 C CA . GLN A 1 82 ? 13.995 1.434 -13.912 1.00 55.31 82 GLN A CA 1
ATOM 657 C C . GLN A 1 82 ? 14.663 2.649 -13.269 1.00 55.31 82 GLN A C 1
ATOM 659 O O . GLN A 1 82 ? 14.245 3.784 -13.462 1.00 55.31 82 GLN A O 1
ATOM 664 N N . ILE A 1 83 ? 15.709 2.415 -12.477 1.00 57.97 83 ILE A N 1
ATOM 665 C CA . ILE A 1 83 ? 16.849 3.311 -12.524 1.00 57.97 83 ILE A CA 1
ATOM 666 C C . ILE A 1 83 ? 17.201 3.275 -14.009 1.00 57.97 83 ILE A C 1
ATOM 668 O O . ILE A 1 83 ? 17.501 2.180 -14.503 1.00 57.97 83 ILE A O 1
ATOM 672 N N . PRO A 1 84 ? 17.033 4.375 -14.765 1.00 61.72 84 PRO A N 1
ATOM 673 C CA . PRO A 1 84 ? 17.504 4.376 -16.133 1.00 61.72 84 PRO A CA 1
ATOM 674 C C . PRO A 1 84 ? 18.959 3.928 -16.046 1.00 61.72 84 PRO A C 1
ATOM 676 O O . PRO A 1 84 ? 19.740 4.513 -15.295 1.00 61.72 84 PRO A O 1
ATOM 679 N N . VAL A 1 85 ? 19.294 2.818 -16.703 1.00 63.28 85 VAL A N 1
ATOM 680 C CA . VAL A 1 85 ? 20.687 2.413 -16.862 1.00 63.28 85 VAL A CA 1
ATOM 681 C C . VAL A 1 85 ? 21.274 3.483 -17.770 1.00 63.28 85 VAL A C 1
ATOM 683 O O . VAL A 1 85 ? 21.195 3.395 -18.992 1.00 63.28 85 VAL A O 1
ATOM 686 N N . ILE A 1 86 ? 21.706 4.583 -17.157 1.00 70.19 86 ILE A N 1
ATOM 687 C CA . ILE A 1 86 ? 22.382 5.673 -17.836 1.00 70.19 86 ILE A CA 1
ATOM 688 C C . ILE A 1 86 ? 23.782 5.139 -18.055 1.00 70.19 86 ILE A C 1
ATOM 690 O O . ILE A 1 86 ? 24.603 5.124 -17.139 1.00 70.19 86 ILE A O 1
ATOM 694 N N . ASP A 1 87 ? 24.019 4.632 -19.256 1.00 76.25 87 ASP A N 1
ATOM 695 C CA . ASP A 1 87 ? 25.374 4.391 -19.703 1.00 76.25 87 ASP A CA 1
ATOM 696 C C . ASP A 1 87 ? 26.041 5.766 -19.882 1.00 76.25 87 ASP A C 1
ATOM 698 O O . ASP A 1 87 ? 25.574 6.557 -20.709 1.00 76.25 87 ASP A O 1
ATOM 702 N N . PRO A 1 88 ? 27.093 6.093 -19.110 1.00 78.94 88 PRO A N 1
ATOM 703 C CA . PRO A 1 88 ? 27.773 7.379 -19.223 1.00 78.94 88 PRO A CA 1
ATOM 704 C C . PRO A 1 88 ? 28.392 7.604 -20.611 1.00 78.94 88 PRO A C 1
ATOM 706 O O . PRO A 1 88 ? 28.670 8.748 -20.965 1.00 78.94 88 PRO A O 1
ATOM 709 N N . ALA A 1 89 ? 28.594 6.546 -21.404 1.00 82.50 89 ALA A N 1
ATOM 710 C CA . ALA A 1 89 ? 29.081 6.638 -22.774 1.00 82.50 89 ALA A CA 1
ATOM 711 C C . ALA A 1 89 ? 27.966 6.885 -23.810 1.00 82.50 89 ALA A C 1
ATOM 713 O O . ALA A 1 89 ? 28.274 7.219 -24.956 1.00 82.50 89 ALA A O 1
ATOM 714 N N . ILE A 1 90 ? 26.682 6.753 -23.447 1.00 78.62 90 ILE A N 1
ATOM 715 C CA . ILE A 1 90 ? 25.561 7.022 -24.357 1.00 78.62 90 ILE A CA 1
ATOM 716 C C . ILE A 1 90 ? 25.090 8.472 -24.166 1.00 78.62 90 ILE A C 1
ATOM 718 O O . ILE A 1 90 ? 24.552 8.813 -23.110 1.00 78.62 90 ILE A O 1
ATOM 722 N N . PRO A 1 91 ? 25.225 9.348 -25.180 1.00 74.06 91 PRO A N 1
ATOM 723 C CA . PRO A 1 91 ? 24.738 10.716 -25.075 1.00 74.06 91 PRO A CA 1
ATOM 724 C C . PRO A 1 91 ? 23.209 10.742 -24.948 1.00 74.06 91 PRO A C 1
ATOM 726 O O . PRO A 1 91 ? 22.484 10.050 -25.670 1.00 74.06 91 PRO A O 1
ATOM 729 N N . VAL A 1 92 ? 22.711 11.576 -24.034 1.00 72.50 92 VAL A N 1
ATOM 730 C CA . VAL A 1 92 ? 21.273 11.786 -23.829 1.00 72.50 92 VAL A CA 1
ATOM 731 C C . VAL A 1 92 ? 20.662 12.360 -25.109 1.00 72.50 92 VAL A C 1
ATOM 733 O O . VAL A 1 92 ? 21.155 13.352 -25.650 1.00 72.50 92 VAL A O 1
ATOM 736 N N . ARG A 1 93 ? 19.570 11.755 -25.598 1.00 69.38 93 ARG A N 1
ATOM 737 C CA . ARG A 1 93 ? 18.827 12.295 -26.747 1.00 69.38 93 ARG A CA 1
ATOM 738 C C . ARG A 1 93 ? 18.298 13.684 -26.398 1.00 69.38 93 ARG A C 1
ATOM 740 O O . ARG A 1 93 ? 17.509 13.825 -25.466 1.00 69.38 93 ARG A O 1
ATOM 747 N N . GLN A 1 94 ? 18.708 14.696 -27.156 1.00 69.62 94 GLN A N 1
ATOM 748 C CA . GLN A 1 94 ? 18.166 16.042 -27.007 1.00 69.62 94 GLN A CA 1
ATOM 749 C C . GLN A 1 94 ? 16.722 16.069 -27.543 1.00 69.62 94 GLN A C 1
ATOM 751 O O . GLN A 1 94 ? 16.482 15.631 -28.671 1.00 69.62 94 GLN A O 1
ATOM 756 N N . PRO A 1 95 ? 15.732 16.541 -26.764 1.00 67.56 95 PRO A N 1
ATOM 757 C CA . PRO A 1 95 ? 14.367 16.666 -27.259 1.00 67.56 95 PRO A CA 1
ATOM 758 C C . PRO A 1 95 ? 14.341 17.638 -28.448 1.00 67.56 95 PRO A C 1
ATOM 760 O O . PRO A 1 95 ? 14.802 18.770 -28.338 1.00 67.56 95 PRO A O 1
ATOM 763 N N . GLY A 1 96 ? 13.826 17.176 -29.591 1.00 69.00 96 GLY A N 1
ATOM 764 C CA . GLY A 1 96 ? 13.752 17.953 -30.836 1.00 69.00 96 GLY A CA 1
ATOM 765 C C . GLY A 1 96 ? 14.694 17.495 -31.955 1.00 69.00 96 GLY A C 1
ATOM 766 O O . GLY A 1 96 ? 14.513 17.925 -33.090 1.00 69.00 96 GLY A O 1
ATOM 767 N N . THR A 1 97 ? 15.641 16.584 -31.697 1.00 64.62 97 THR A N 1
ATOM 768 C CA . THR A 1 97 ? 16.508 16.010 -32.743 1.00 64.62 97 THR A CA 1
ATOM 769 C C . THR A 1 97 ? 15.994 14.638 -33.195 1.00 64.62 97 THR A C 1
ATOM 771 O O . THR A 1 97 ? 16.477 13.583 -32.793 1.00 64.62 97 THR A O 1
ATOM 774 N N . SER A 1 98 ? 14.964 14.626 -34.047 1.00 61.25 98 SER A N 1
ATOM 775 C CA . SER A 1 98 ? 14.543 13.403 -34.760 1.00 61.25 98 SER A CA 1
ATOM 776 C C . SER A 1 98 ? 15.434 13.082 -35.964 1.00 61.25 98 SER A C 1
ATOM 778 O O . SER A 1 98 ? 15.334 12.000 -36.539 1.00 61.25 98 SER A O 1
ATOM 780 N N . VAL A 1 99 ? 16.305 14.016 -36.345 1.00 67.56 99 VAL A N 1
ATOM 781 C CA . VAL A 1 99 ? 17.153 13.905 -37.525 1.00 67.56 99 VAL A CA 1
ATOM 782 C C . VAL A 1 99 ? 18.487 13.300 -37.110 1.00 67.56 99 VAL A C 1
ATOM 784 O O . VAL A 1 99 ? 19.256 13.905 -36.365 1.00 67.56 99 VAL A O 1
ATOM 787 N N . LEU A 1 100 ? 18.753 12.085 -37.587 1.00 66.56 100 LEU A N 1
ATOM 788 C CA . LEU A 1 100 ? 20.104 11.537 -37.598 1.00 66.56 100 LEU A CA 1
ATOM 789 C C . LEU A 1 100 ? 20.932 12.437 -38.519 1.00 66.56 100 LEU A C 1
ATOM 791 O O . LEU A 1 100 ? 20.639 12.530 -39.706 1.00 66.56 100 LEU A O 1
ATOM 795 N N . VAL A 1 101 ? 21.904 13.160 -37.966 1.00 71.81 101 VAL A N 1
ATOM 796 C CA . VAL A 1 101 ? 22.763 14.051 -38.754 1.00 71.81 101 VAL A CA 1
ATOM 797 C C . VAL A 1 101 ? 24.022 13.295 -39.155 1.00 71.81 101 VAL A C 1
ATOM 799 O O . VAL A 1 101 ? 24.774 12.827 -38.297 1.00 71.81 101 VAL A O 1
ATOM 802 N N . GLY A 1 102 ? 24.260 13.214 -40.463 1.00 74.12 102 GLY A N 1
ATOM 803 C CA . GLY A 1 102 ? 25.437 12.581 -41.040 1.00 74.12 102 GLY A CA 1
ATOM 804 C C . GLY A 1 102 ? 25.316 11.063 -41.186 1.00 74.12 102 GLY A C 1
ATOM 805 O O . GLY A 1 102 ? 24.393 10.425 -40.687 1.00 74.12 102 GLY A O 1
ATOM 806 N N . ARG A 1 103 ? 26.314 10.487 -41.869 1.00 83.62 103 ARG A N 1
ATOM 807 C CA . ARG A 1 103 ? 26.357 9.105 -42.400 1.00 83.62 103 ARG A CA 1
ATOM 808 C C . ARG A 1 103 ? 25.498 8.849 -43.637 1.00 83.62 103 ARG A C 1
ATOM 810 O O . ARG A 1 103 ? 25.477 7.715 -44.099 1.00 83.62 103 ARG A O 1
ATOM 817 N N . ASP A 1 104 ? 24.895 9.869 -44.239 1.00 84.50 104 ASP A N 1
ATOM 818 C CA . ASP A 1 104 ? 24.118 9.719 -45.479 1.00 84.50 104 ASP A CA 1
ATOM 819 C C . ASP A 1 104 ? 24.957 9.110 -46.614 1.00 84.50 104 ASP A C 1
ATOM 821 O O . ASP A 1 104 ? 24.536 8.157 -47.263 1.00 84.50 104 ASP A O 1
ATOM 825 N N . LEU A 1 105 ? 26.200 9.581 -46.784 1.00 83.19 105 LEU A N 1
ATOM 826 C CA . LEU A 1 105 ? 27.138 9.032 -47.771 1.00 83.19 105 LEU A CA 1
ATOM 827 C C . LEU A 1 105 ? 27.493 7.566 -47.494 1.00 83.19 105 LEU A C 1
ATOM 829 O O . LEU A 1 105 ? 27.555 6.766 -48.422 1.00 83.19 105 LEU A O 1
ATOM 833 N N . LEU A 1 106 ? 27.699 7.208 -46.223 1.00 83.12 106 LEU A N 1
ATOM 834 C CA . LEU A 1 106 ? 28.005 5.833 -45.825 1.00 83.12 106 LEU A CA 1
ATOM 835 C C . LEU A 1 106 ? 26.798 4.916 -46.062 1.00 83.12 106 LEU A C 1
ATOM 837 O O . LEU A 1 106 ? 26.953 3.808 -46.562 1.00 83.12 106 LEU A O 1
ATOM 841 N N . LEU A 1 107 ? 25.588 5.384 -45.750 1.00 84.56 107 LEU A N 1
ATOM 842 C CA . LEU A 1 107 ? 24.354 4.645 -46.011 1.00 84.56 107 LEU A CA 1
ATOM 843 C C . LEU A 1 107 ? 24.135 4.429 -47.511 1.00 84.56 107 LEU A C 1
ATOM 845 O O . LEU A 1 107 ? 23.765 3.326 -47.910 1.00 84.56 107 LEU A O 1
ATOM 849 N N . GLU A 1 108 ? 24.414 5.432 -48.346 1.00 85.44 108 GLU A N 1
ATOM 850 C CA . GLU A 1 108 ? 24.376 5.286 -49.804 1.00 85.44 108 GLU A CA 1
ATOM 851 C C . GLU A 1 108 ? 25.435 4.296 -50.313 1.00 85.44 108 GLU A C 1
ATOM 853 O O . GLU A 1 108 ? 25.120 3.434 -51.132 1.00 85.44 108 GLU A O 1
ATOM 858 N N . GLN A 1 109 ? 26.660 4.324 -49.781 1.00 82.00 109 GLN A N 1
ATOM 859 C CA . GLN A 1 109 ? 27.701 3.340 -50.115 1.00 82.00 109 GLN A CA 1
ATOM 860 C C . GLN A 1 109 ? 27.306 1.911 -49.707 1.00 82.00 109 GLN A C 1
ATOM 862 O O . GLN A 1 109 ? 27.455 0.964 -50.486 1.00 82.00 109 GLN A O 1
ATOM 867 N N . ILE A 1 110 ? 26.742 1.739 -48.509 1.00 82.31 110 ILE A N 1
ATOM 868 C CA . ILE A 1 110 ? 26.229 0.448 -48.035 1.00 82.31 110 ILE A CA 1
ATOM 869 C C . ILE A 1 110 ? 25.084 -0.023 -48.940 1.00 82.31 110 ILE A C 1
ATOM 871 O O . ILE A 1 110 ? 25.060 -1.173 -49.368 1.00 82.31 110 ILE A O 1
ATOM 875 N N . LYS A 1 111 ? 24.160 0.863 -49.312 1.00 83.81 111 LYS A N 1
ATOM 876 C CA . LYS A 1 111 ? 23.046 0.536 -50.210 1.00 83.81 111 LYS A CA 1
ATOM 877 C C . LYS A 1 111 ? 23.533 0.112 -51.596 1.00 83.81 111 LYS A C 1
ATOM 879 O O . LYS A 1 111 ? 23.077 -0.903 -52.114 1.00 83.81 111 LYS A O 1
ATOM 884 N N . GLN A 1 112 ? 24.485 0.840 -52.177 1.00 82.56 112 GLN A N 1
ATOM 885 C CA . GLN A 1 112 ? 25.084 0.501 -53.470 1.00 82.56 112 GLN A CA 1
ATOM 886 C C . GLN A 1 112 ? 25.815 -0.844 -53.426 1.00 82.56 112 GLN A C 1
ATOM 888 O O . GLN A 1 112 ? 25.656 -1.647 -54.346 1.00 82.56 112 GLN A O 1
ATOM 893 N N . SER A 1 113 ? 26.567 -1.133 -52.360 1.00 76.25 113 SER A N 1
ATOM 894 C CA . SER A 1 113 ? 27.252 -2.426 -52.217 1.00 76.25 113 SER A CA 1
ATOM 895 C C . SER A 1 113 ? 26.262 -3.589 -52.066 1.00 76.25 113 SER A C 1
ATOM 897 O O . SER A 1 113 ? 26.405 -4.606 -52.742 1.00 76.25 113 SER A O 1
ATOM 899 N N . LEU A 1 114 ? 25.189 -3.420 -51.287 1.00 78.19 114 LEU A N 1
ATOM 900 C CA . LEU A 1 114 ? 24.123 -4.420 -51.167 1.00 78.19 114 LEU A CA 1
ATOM 901 C C . LEU A 1 114 ? 23.358 -4.638 -52.486 1.00 78.19 114 LEU A C 1
ATOM 903 O O . LEU A 1 114 ? 23.076 -5.780 -52.847 1.00 78.19 114 LEU A O 1
ATOM 907 N N . CYS A 1 115 ? 23.039 -3.573 -53.229 1.00 81.06 115 CYS A N 1
ATOM 908 C CA . CYS A 1 115 ? 22.285 -3.664 -54.485 1.00 81.06 115 CYS A CA 1
ATOM 909 C C . CYS A 1 115 ? 23.116 -4.174 -55.675 1.00 81.06 115 CYS A C 1
ATOM 911 O O . CYS A 1 115 ? 22.553 -4.773 -56.587 1.00 81.06 115 CYS A O 1
ATOM 913 N N . SER A 1 116 ? 24.435 -3.965 -55.679 1.00 71.56 116 SER A N 1
ATOM 914 C CA . SER A 1 116 ? 25.339 -4.403 -56.760 1.00 71.56 116 SER A CA 1
ATOM 915 C C . SER A 1 116 ? 25.771 -5.873 -56.661 1.00 71.56 116 SER A C 1
ATOM 917 O O . SER A 1 116 ? 26.575 -6.335 -57.467 1.00 71.56 116 SER A O 1
ATOM 919 N N . GLY A 1 117 ? 25.216 -6.636 -55.712 1.00 65.81 117 GLY A N 1
ATOM 920 C CA . GLY A 1 117 ? 25.485 -8.068 -55.581 1.00 65.81 117 GLY A CA 1
ATOM 921 C C . GLY A 1 117 ? 26.788 -8.390 -54.852 1.00 65.81 117 GLY A C 1
ATOM 922 O O . GLY A 1 117 ? 27.322 -9.488 -55.026 1.00 65.81 117 GLY A O 1
ATOM 923 N N . TRP A 1 118 ? 27.299 -7.474 -5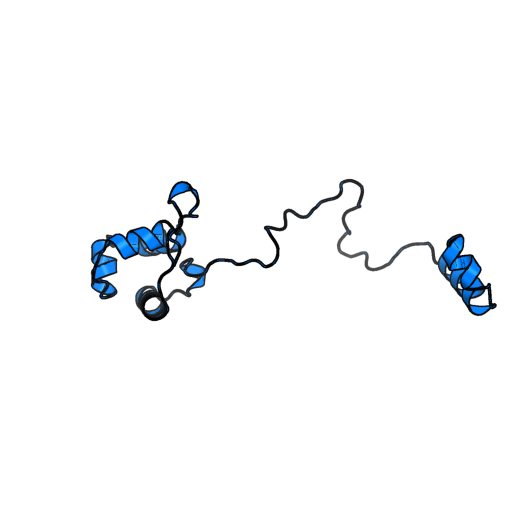4.017 1.00 60.88 118 TRP A N 1
ATOM 924 C CA . TRP A 1 118 ? 28.385 -7.787 -53.089 1.00 60.88 118 TRP A CA 1
ATOM 925 C C . TRP A 1 118 ? 27.991 -9.025 -52.281 1.00 60.88 118 TRP A C 1
ATOM 927 O O . TRP A 1 118 ? 26.960 -9.031 -51.606 1.00 60.88 118 TRP A O 1
ATOM 937 N N . ASN A 1 119 ? 28.771 -10.104 -52.405 1.00 64.25 119 ASN A N 1
ATOM 938 C CA . ASN A 1 119 ? 28.450 -11.413 -51.842 1.00 64.25 119 ASN A CA 1
ATOM 939 C C . ASN A 1 119 ? 28.010 -11.275 -50.376 1.00 64.25 119 ASN A C 1
ATOM 941 O O . ASN A 1 119 ? 28.833 -11.034 -49.495 1.00 64.25 119 ASN A O 1
ATOM 945 N N . SER A 1 120 ? 26.716 -11.469 -50.107 1.00 61.78 120 SER A N 1
ATOM 946 C CA . SER A 1 120 ? 26.112 -11.342 -48.770 1.00 61.78 120 SER A CA 1
ATOM 947 C C . SER A 1 120 ? 26.846 -12.185 -47.709 1.00 61.78 120 SER A C 1
ATOM 949 O O . SER A 1 120 ? 26.982 -11.773 -46.557 1.00 61.78 120 SER A O 1
ATOM 951 N N . ARG A 1 121 ? 27.435 -13.318 -48.123 1.00 57.62 121 ARG A N 1
ATOM 952 C CA . ARG A 1 121 ? 28.299 -14.168 -47.285 1.00 57.62 121 ARG A CA 1
ATOM 953 C C . ARG A 1 121 ? 29.584 -13.475 -46.816 1.00 57.62 121 ARG A C 1
ATOM 955 O O . ARG A 1 121 ? 30.034 -13.735 -45.708 1.00 57.62 121 ARG A O 1
ATOM 962 N N . PHE A 1 122 ? 30.171 -12.599 -47.629 1.00 61.22 122 PHE A N 1
ATOM 963 C CA . PHE A 1 122 ? 31.398 -11.876 -47.287 1.00 61.22 122 PHE A CA 1
ATOM 964 C C . PHE A 1 122 ? 31.126 -10.729 -46.304 1.00 61.22 122 PHE A C 1
ATOM 966 O O . PHE A 1 122 ? 31.924 -10.515 -45.394 1.00 61.22 122 PHE A O 1
ATOM 973 N N . ALA A 1 123 ? 29.976 -10.055 -46.441 1.00 65.38 123 ALA A N 1
ATOM 974 C CA . ALA A 1 123 ? 29.528 -8.996 -45.533 1.00 65.38 123 ALA A CA 1
ATOM 975 C C . ALA A 1 123 ? 29.200 -9.527 -44.125 1.00 65.38 123 ALA A C 1
ATOM 977 O O . ALA A 1 123 ? 29.563 -8.909 -43.130 1.00 65.38 123 ALA A O 1
ATOM 978 N N . ALA A 1 124 ? 28.574 -10.703 -44.022 1.00 59.50 124 ALA A N 1
ATOM 979 C CA . ALA A 1 124 ? 28.292 -11.325 -42.726 1.00 59.50 124 ALA A CA 1
ATOM 980 C C . ALA A 1 124 ? 29.564 -11.788 -41.988 1.00 59.50 124 ALA A C 1
ATOM 982 O O . ALA A 1 124 ? 29.594 -11.767 -40.762 1.00 59.50 124 ALA A O 1
ATOM 983 N N . MET A 1 125 ? 30.606 -12.204 -42.722 1.00 57.47 125 MET A N 1
ATOM 984 C CA . MET A 1 125 ? 31.858 -12.687 -42.123 1.00 57.47 125 MET A CA 1
ATOM 985 C C . MET A 1 125 ? 32.848 -11.575 -41.758 1.00 57.47 125 MET A C 1
ATOM 987 O O . MET A 1 125 ? 33.599 -11.749 -40.805 1.00 57.47 125 MET A O 1
ATOM 991 N N . ASN A 1 126 ? 32.870 -10.458 -42.493 1.00 73.06 126 ASN A N 1
ATOM 992 C CA . ASN A 1 126 ? 33.892 -9.412 -42.325 1.00 73.06 126 ASN A CA 1
ATOM 993 C C . ASN A 1 126 ? 33.330 -8.053 -41.881 1.00 73.06 126 ASN A C 1
ATOM 995 O O . ASN A 1 126 ? 34.103 -7.146 -41.588 1.00 73.06 126 ASN A O 1
ATOM 999 N N . GLY A 1 127 ? 32.004 -7.916 -41.807 1.00 61.19 127 GLY A N 1
ATOM 1000 C CA . GLY A 1 127 ? 31.335 -6.653 -41.512 1.00 61.19 127 GLY A CA 1
ATOM 1001 C C . GLY A 1 127 ? 31.060 -5.808 -42.758 1.00 61.19 127 GLY A C 1
ATOM 1002 O O . GLY A 1 127 ? 31.547 -6.083 -43.857 1.00 61.19 127 GLY A O 1
ATOM 1003 N N . LEU A 1 128 ? 30.216 -4.791 -42.571 1.00 63.44 128 LEU A N 1
ATOM 1004 C CA . LEU A 1 128 ? 30.029 -3.710 -43.539 1.00 63.44 128 LEU A CA 1
ATOM 1005 C C . LEU A 1 128 ? 31.238 -2.755 -43.457 1.00 63.44 128 LEU A C 1
ATOM 1007 O O . LEU A 1 128 ? 31.797 -2.631 -42.364 1.00 63.44 128 LEU A O 1
ATOM 1011 N N . PRO A 1 129 ? 31.652 -2.127 -44.573 1.00 59.12 129 PRO A N 1
ATOM 1012 C CA . PRO A 1 129 ? 32.737 -1.145 -44.569 1.00 59.12 129 PRO A CA 1
ATOM 1013 C C . PRO A 1 129 ? 32.444 0.061 -43.665 1.00 59.12 129 PRO A C 1
ATOM 1015 O O . PRO A 1 129 ? 31.250 0.400 -43.479 1.00 59.12 129 PRO A O 1
#

Foldseek 3Di:
DDQDDLVPFDFQVLQVVLCVVVVHDLVRVCVQQVNPDSCVSVCCRSRRDADDPSSLVSSCVVSVDHCVSRVRDDPPPVDDPCPPPPPVPDDDDDPPPPDPPDPPVVVVVQVCCVVVCVPPVVCVVPNRD

Sequence (129 aa):
MSVKKAAEATPNILLRRARQERGWSQKELADLLGVPQSFMISRWENGTTYPGPEYREKLRSIFGKRCEELGLYKSVSPYPSQIPVIDPAIPVRQPGTSVLVGRDLLLEQIKQSLCSGWNSRFAAMNGLP

Radius of gyration: 28.44 Å; chains: 1; bounding box: 51×37×72 Å